Protein AF-A0A1Q3QD68-F1 (afdb_monomer)

Structure (mmCIF, N/CA/C/O backbone):
data_AF-A0A1Q3QD68-F1
#
_entry.id   AF-A0A1Q3QD68-F1
#
loop_
_atom_site.group_PDB
_atom_site.id
_atom_site.type_symbol
_atom_site.label_atom_id
_atom_site.label_alt_id
_atom_site.label_comp_id
_atom_site.label_asym_id
_atom_site.label_entity_id
_atom_site.label_seq_id
_atom_site.pdbx_PDB_ins_code
_atom_site.Cartn_x
_atom_site.Cartn_y
_atom_site.Cartn_z
_atom_site.occupancy
_atom_site.B_iso_or_equiv
_atom_site.auth_seq_id
_atom_site.auth_comp_id
_atom_site.auth_asym_id
_atom_site.auth_atom_id
_atom_site.pdbx_PDB_model_num
ATOM 1 N N . MET A 1 1 ? -12.310 -8.091 2.997 1.00 85.19 1 MET A N 1
ATOM 2 C CA . MET A 1 1 ? -11.329 -8.668 2.043 1.00 85.19 1 MET A CA 1
ATOM 3 C C . MET A 1 1 ? -11.215 -7.713 0.871 1.00 85.19 1 MET A C 1
ATOM 5 O O . MET A 1 1 ? -12.250 -7.274 0.400 1.00 85.19 1 MET A O 1
ATOM 9 N N . GLY A 1 2 ? -10.010 -7.346 0.446 1.00 87.31 2 GLY A N 1
ATOM 10 C CA . GLY A 1 2 ? -9.808 -6.526 -0.751 1.00 87.31 2 GLY A CA 1
ATOM 11 C C . GLY A 1 2 ? -9.645 -7.401 -1.989 1.00 87.31 2 GLY A C 1
ATOM 12 O O . GLY A 1 2 ? -8.992 -8.440 -1.913 1.00 87.31 2 GLY A O 1
ATOM 13 N N . ILE A 1 3 ? -10.225 -7.003 -3.112 1.00 93.00 3 ILE A N 1
ATOM 14 C CA . ILE A 1 3 ? -10.062 -7.652 -4.415 1.00 93.00 3 ILE A CA 1
ATOM 15 C C . ILE A 1 3 ? -9.645 -6.573 -5.413 1.00 93.00 3 ILE A C 1
ATOM 17 O O . ILE A 1 3 ? -10.159 -5.461 -5.360 1.00 93.00 3 ILE A O 1
ATOM 21 N N . LEU A 1 4 ? -8.692 -6.877 -6.290 1.00 95.06 4 LEU A N 1
ATOM 22 C CA . LEU A 1 4 ? -8.288 -5.974 -7.370 1.00 95.06 4 LEU A CA 1
ATOM 23 C C . LEU A 1 4 ? -7.650 -6.740 -8.528 1.00 95.06 4 LEU A C 1
ATOM 25 O O . LEU A 1 4 ? -7.224 -7.886 -8.367 1.00 95.06 4 LEU A O 1
ATOM 29 N N . TYR A 1 5 ? -7.533 -6.081 -9.675 1.00 96.12 5 TYR A N 1
ATOM 30 C CA . TYR A 1 5 ? -6.729 -6.532 -10.803 1.00 96.12 5 TYR A CA 1
ATOM 31 C C . TYR A 1 5 ? -5.619 -5.524 -11.052 1.00 96.12 5 TYR A C 1
ATOM 33 O O . TYR A 1 5 ? -5.856 -4.320 -10.980 1.00 96.12 5 TYR A O 1
ATOM 41 N N . TYR A 1 6 ? -4.416 -5.996 -11.375 1.00 96.69 6 TYR A N 1
ATOM 42 C CA . TYR A 1 6 ? -3.349 -5.091 -11.788 1.00 96.69 6 TYR A CA 1
ATOM 43 C C . TYR A 1 6 ? -2.556 -5.598 -12.990 1.00 96.69 6 TYR A C 1
ATOM 45 O O . TYR A 1 6 ? -2.510 -6.800 -13.274 1.00 96.69 6 TYR A O 1
ATOM 53 N N . LYS A 1 7 ? -1.925 -4.637 -13.668 1.00 97.19 7 LYS A N 1
ATOM 54 C CA . LYS A 1 7 ? -0.758 -4.808 -14.537 1.00 97.19 7 LYS A CA 1
ATOM 55 C C . LYS A 1 7 ? 0.349 -3.887 -14.053 1.00 97.19 7 LYS A C 1
ATOM 57 O O . LYS A 1 7 ? 0.066 -2.764 -13.632 1.00 97.19 7 LYS A O 1
ATOM 62 N N . TYR A 1 8 ? 1.589 -4.346 -14.128 1.00 98.25 8 TYR A N 1
ATOM 63 C CA . TYR A 1 8 ? 2.734 -3.560 -13.695 1.00 98.25 8 TYR A CA 1
ATOM 64 C C . TYR A 1 8 ? 3.903 -3.721 -14.653 1.00 98.25 8 TYR A C 1
ATOM 66 O O . TYR A 1 8 ? 4.305 -4.840 -14.970 1.00 98.25 8 TYR A O 1
ATOM 74 N N . LYS A 1 9 ? 4.466 -2.591 -15.076 1.00 98.44 9 LYS A N 1
ATOM 75 C CA . LYS A 1 9 ? 5.716 -2.536 -15.827 1.00 98.44 9 LYS A CA 1
ATOM 76 C C . LYS A 1 9 ? 6.691 -1.628 -15.071 1.00 98.44 9 LYS A C 1
ATOM 78 O O . LYS A 1 9 ? 6.425 -0.424 -15.012 1.00 98.44 9 LYS A O 1
ATOM 83 N N . PRO A 1 10 ? 7.788 -2.156 -14.502 1.00 98.19 10 PRO A N 1
ATOM 84 C CA . PRO A 1 10 ? 8.803 -1.317 -13.880 1.00 98.19 10 PRO A CA 1
ATOM 85 C C . PRO A 1 10 ? 9.521 -0.474 -14.941 1.00 98.19 10 PRO A C 1
ATOM 87 O O . PRO A 1 10 ? 9.666 -0.889 -16.096 1.00 98.19 10 PRO A O 1
ATOM 90 N N . GLY A 1 11 ? 9.971 0.715 -14.548 1.00 98.19 11 GLY A N 1
ATOM 91 C CA . GLY A 1 11 ? 10.879 1.521 -15.356 1.00 98.19 11 GLY A CA 1
ATOM 92 C C . GLY A 1 11 ? 12.231 0.823 -15.533 1.00 98.19 11 GLY A C 1
ATOM 93 O O . GLY A 1 11 ? 12.619 -0.032 -14.739 1.00 98.19 11 GLY A O 1
ATOM 94 N N . GLU A 1 12 ? 12.964 1.192 -16.581 1.00 97.44 12 GLU A N 1
ATOM 95 C CA . GLU A 1 12 ? 14.197 0.487 -16.965 1.00 97.44 12 GLU A CA 1
ATOM 96 C C . GLU A 1 12 ? 15.366 0.724 -15.998 1.00 97.44 12 GLU A C 1
ATOM 98 O O . GLU A 1 12 ? 16.205 -0.154 -15.810 1.00 97.44 12 GLU A O 1
ATOM 103 N N . VAL A 1 13 ? 15.439 1.914 -15.392 1.00 98.12 13 VAL A N 1
ATOM 104 C CA . VAL A 1 13 ? 16.591 2.350 -14.592 1.00 98.12 13 VAL A CA 1
ATOM 105 C C . VAL A 1 13 ? 16.133 2.778 -13.204 1.00 98.12 13 VAL A C 1
ATOM 107 O O . VAL A 1 13 ? 15.563 3.858 -13.047 1.00 98.12 13 VAL A O 1
ATOM 110 N N . TYR A 1 14 ? 16.431 1.957 -12.195 1.00 98.44 14 TYR A N 1
ATOM 111 C CA . TYR A 1 14 ? 16.222 2.322 -10.795 1.00 98.44 14 TYR A CA 1
ATOM 112 C C . TYR A 1 14 ? 17.271 3.336 -10.331 1.00 98.44 14 TYR A C 1
ATOM 114 O O . TYR A 1 14 ? 18.474 3.171 -10.564 1.00 98.44 14 TYR A O 1
ATOM 122 N N . ARG A 1 15 ? 16.814 4.360 -9.612 1.00 98.31 15 ARG A N 1
ATOM 123 C CA . ARG A 1 15 ? 17.626 5.426 -9.025 1.00 98.31 15 ARG A CA 1
ATOM 124 C C . ARG A 1 15 ? 17.292 5.592 -7.546 1.00 98.31 15 ARG A C 1
ATOM 126 O O . ARG A 1 15 ? 16.160 5.359 -7.125 1.00 98.31 15 ARG A O 1
ATOM 133 N N . ASN A 1 16 ? 18.291 5.963 -6.753 1.00 97.94 16 ASN A N 1
ATOM 134 C CA . ASN A 1 16 ? 18.086 6.348 -5.357 1.00 97.94 16 ASN A CA 1
ATOM 135 C C . ASN A 1 16 ? 17.752 7.847 -5.227 1.00 97.94 16 ASN A C 1
ATOM 137 O O . ASN A 1 16 ? 17.758 8.585 -6.211 1.00 97.94 16 ASN A O 1
ATOM 141 N N . SER A 1 17 ? 17.569 8.307 -3.991 1.00 97.38 17 SER A N 1
ATOM 142 C CA . SER A 1 17 ? 17.222 9.693 -3.643 1.00 97.38 17 SER A CA 1
ATOM 143 C C . SER A 1 17 ? 18.245 10.758 -4.057 1.00 97.38 17 SER A C 1
ATOM 145 O O . SER A 1 17 ? 17.956 11.951 -4.005 1.00 97.38 17 SER A O 1
ATOM 147 N N . LYS A 1 18 ? 19.450 10.350 -4.475 1.00 97.81 18 LYS A N 1
ATOM 148 C CA . LYS A 1 18 ? 20.514 11.231 -4.983 1.00 97.81 18 LYS A CA 1
ATOM 149 C C . LYS A 1 18 ? 20.622 11.207 -6.509 1.00 97.81 18 LYS A C 1
ATOM 151 O O . LYS A 1 18 ? 21.636 11.648 -7.041 1.00 97.81 18 LYS A O 1
ATOM 156 N N . ASP A 1 19 ? 19.622 10.650 -7.192 1.00 96.56 19 ASP A N 1
ATOM 157 C CA . ASP A 1 19 ? 19.605 10.445 -8.644 1.00 96.56 19 ASP A CA 1
ATOM 158 C C . ASP A 1 19 ? 20.737 9.523 -9.157 1.00 96.56 19 ASP A C 1
ATOM 160 O O . ASP A 1 19 ? 21.142 9.570 -10.319 1.00 96.56 19 ASP A O 1
ATOM 164 N N . ILE A 1 20 ? 21.261 8.643 -8.293 1.00 98.00 20 ILE A N 1
ATOM 165 C CA . ILE A 1 20 ? 22.310 7.679 -8.655 1.00 98.00 20 ILE A CA 1
ATOM 166 C C . ILE A 1 20 ? 21.662 6.356 -9.067 1.00 98.00 20 ILE A C 1
ATOM 168 O O . ILE A 1 20 ? 20.834 5.809 -8.335 1.00 98.00 20 ILE A O 1
ATOM 172 N N . ILE A 1 21 ? 22.085 5.817 -10.215 1.00 98.38 21 ILE A N 1
ATOM 173 C CA . ILE A 1 21 ? 21.652 4.505 -10.713 1.00 98.38 21 ILE A CA 1
ATOM 174 C C . ILE A 1 21 ? 22.063 3.410 -9.725 1.00 98.38 21 ILE A C 1
ATOM 176 O O . ILE A 1 21 ? 23.237 3.297 -9.366 1.00 98.38 21 ILE A O 1
ATOM 180 N N . VAL A 1 22 ? 21.105 2.570 -9.333 1.00 98.06 22 VAL A N 1
ATOM 181 C CA . VAL A 1 22 ? 21.361 1.388 -8.503 1.00 98.06 22 VAL A CA 1
ATOM 182 C C . VAL A 1 22 ? 21.362 0.155 -9.410 1.00 98.06 22 VAL A C 1
ATOM 184 O O . VAL A 1 22 ? 20.293 -0.285 -9.839 1.00 98.06 22 VAL A O 1
ATOM 187 N N . PRO A 1 23 ? 22.536 -0.408 -9.751 1.00 96.56 23 PRO A N 1
ATOM 188 C CA . PRO A 1 23 ? 22.612 -1.519 -10.691 1.00 96.56 23 PRO A CA 1
ATOM 189 C C . PRO A 1 23 ? 21.917 -2.765 -10.132 1.00 96.56 23 PRO A C 1
ATOM 191 O O . PRO A 1 23 ? 21.978 -3.039 -8.935 1.00 96.56 23 PRO A O 1
ATOM 194 N N . ASN A 1 24 ? 21.290 -3.540 -11.022 1.00 95.38 24 ASN A N 1
ATOM 195 C CA . ASN A 1 24 ? 20.581 -4.791 -10.715 1.00 95.38 24 ASN A CA 1
ATOM 196 C C . ASN A 1 24 ? 19.380 -4.654 -9.759 1.00 95.38 24 ASN A C 1
ATOM 198 O O . ASN A 1 24 ? 18.860 -5.668 -9.294 1.00 95.38 24 ASN A O 1
ATOM 202 N N . LYS A 1 25 ? 18.920 -3.430 -9.470 1.00 96.81 25 LYS A N 1
ATOM 203 C CA . LYS A 1 25 ? 17.683 -3.194 -8.723 1.00 96.81 25 LYS A CA 1
ATOM 204 C C . LYS A 1 25 ? 16.542 -2.948 -9.704 1.00 96.81 25 LYS A C 1
ATOM 206 O O . LYS A 1 25 ? 16.636 -2.074 -10.560 1.00 96.81 25 LYS A O 1
ATOM 211 N N . VAL A 1 26 ? 15.480 -3.733 -9.570 1.00 97.19 26 VAL A N 1
ATOM 212 C CA . VAL A 1 26 ? 14.226 -3.557 -10.309 1.00 97.19 26 VAL A CA 1
ATOM 213 C C . VAL A 1 26 ? 13.244 -2.859 -9.379 1.00 97.19 26 VAL A C 1
ATOM 215 O O . VAL A 1 26 ? 13.207 -3.161 -8.186 1.00 97.19 26 VAL A 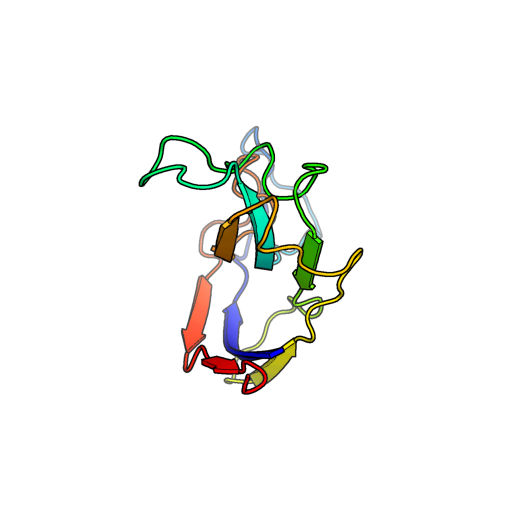O 1
ATOM 218 N N . ASP A 1 27 ? 12.502 -1.891 -9.907 1.00 98.00 27 ASP A N 1
ATOM 219 C CA . ASP A 1 27 ? 11.479 -1.202 -9.128 1.00 98.00 27 ASP A CA 1
ATOM 220 C C . ASP A 1 27 ? 10.289 -2.126 -8.839 1.00 98.00 27 ASP A C 1
ATOM 222 O O . ASP A 1 27 ? 9.970 -3.028 -9.616 1.00 98.00 27 ASP A O 1
ATOM 226 N N . GLU A 1 28 ? 9.636 -1.885 -7.713 1.00 97.44 28 GLU A N 1
ATOM 227 C CA . GLU A 1 28 ? 8.432 -2.591 -7.284 1.00 97.44 28 GLU A CA 1
ATOM 228 C C . GLU A 1 28 ? 7.352 -1.552 -7.026 1.00 97.44 28 GLU A C 1
ATOM 230 O O . GLU A 1 28 ? 7.642 -0.483 -6.493 1.00 97.44 28 GLU A O 1
ATOM 235 N N . PHE A 1 29 ? 6.095 -1.867 -7.313 1.00 97.75 29 PHE A N 1
ATOM 236 C CA . PHE A 1 29 ? 4.990 -1.046 -6.828 1.00 97.75 29 PHE A CA 1
ATOM 237 C C . PHE A 1 29 ? 4.621 -1.421 -5.386 1.00 97.75 29 PHE A C 1
ATOM 239 O O . PHE A 1 29 ? 5.088 -2.421 -4.838 1.00 97.75 29 PHE A O 1
ATOM 246 N N . THR A 1 30 ? 3.747 -0.634 -4.765 1.00 96.75 30 THR A N 1
ATOM 247 C CA . THR A 1 30 ? 3.090 -1.000 -3.506 1.00 96.75 30 THR A CA 1
ATOM 248 C C . THR A 1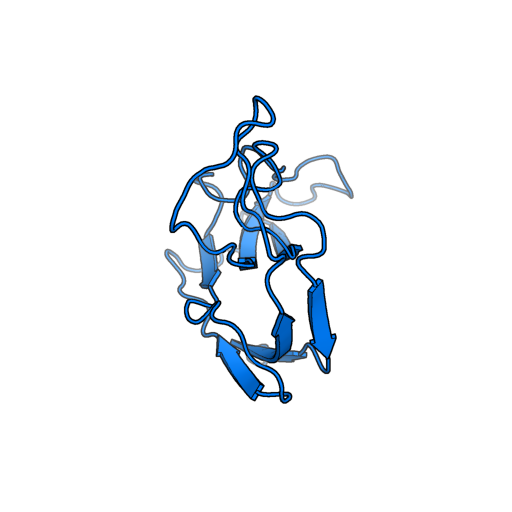 30 ? 1.578 -0.874 -3.641 1.00 96.75 30 THR A C 1
ATOM 250 O O . THR A 1 30 ? 1.069 0.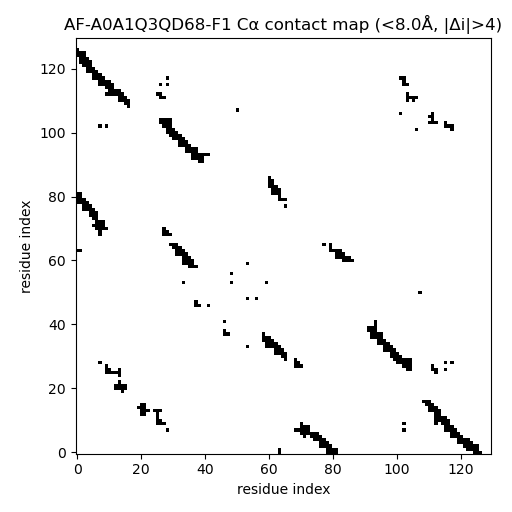057 -4.272 1.00 96.75 30 THR A O 1
ATOM 253 N N . ALA A 1 31 ? 0.857 -1.838 -3.072 1.00 96.69 31 ALA A N 1
ATOM 254 C CA . ALA A 1 31 ? -0.592 -1.823 -2.972 1.00 96.69 31 ALA A CA 1
ATOM 255 C C . ALA A 1 31 ? -1.011 -2.416 -1.627 1.00 96.69 31 ALA A C 1
ATOM 257 O O . ALA A 1 31 ? -0.736 -3.584 -1.337 1.00 96.69 31 ALA A O 1
ATOM 258 N N . TYR A 1 32 ? -1.665 -1.613 -0.795 1.00 96.06 32 TYR A N 1
ATOM 259 C CA . TYR A 1 32 ? -2.094 -2.047 0.529 1.00 96.06 32 TYR A CA 1
ATOM 260 C C . TYR A 1 32 ? -3.329 -1.285 1.001 1.00 96.06 32 TYR A C 1
ATOM 262 O O . TYR A 1 32 ? -3.706 -0.249 0.455 1.00 96.06 32 TYR A O 1
ATOM 270 N N . SER A 1 33 ? -3.958 -1.805 2.048 1.00 97.00 33 SER A N 1
ATOM 271 C CA . SER A 1 33 ? -5.006 -1.111 2.780 1.00 97.00 33 SER A CA 1
ATOM 272 C C . SER A 1 33 ? -4.810 -1.266 4.279 1.00 97.00 33 SER A C 1
ATOM 274 O O . SER A 1 33 ? -4.395 -2.327 4.752 1.00 97.00 33 SER A O 1
ATOM 276 N N . VAL A 1 34 ? -5.116 -0.206 5.020 1.00 97.38 34 VAL A N 1
ATOM 277 C CA . VAL A 1 34 ? -5.079 -0.179 6.483 1.00 97.38 34 VAL A CA 1
ATOM 278 C C . VAL A 1 34 ? -6.4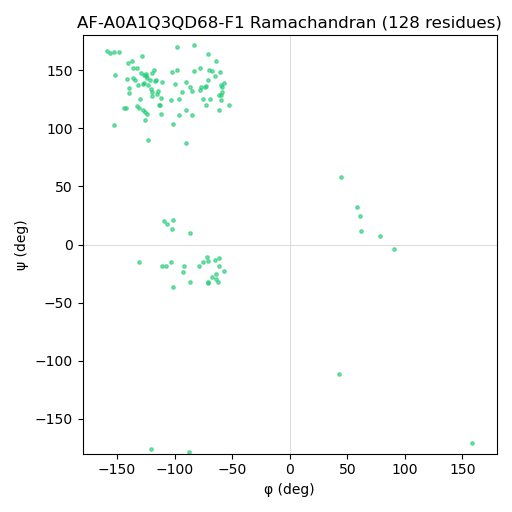10 0.305 7.035 1.00 97.38 34 VAL A C 1
ATOM 280 O O . VAL A 1 34 ? -7.056 1.169 6.442 1.00 97.38 34 VAL A O 1
ATOM 283 N N . ILE A 1 35 ? -6.794 -0.242 8.184 1.00 97.00 35 ILE A N 1
ATOM 284 C CA . ILE A 1 35 ? -7.877 0.263 9.028 1.00 97.00 35 ILE A CA 1
ATOM 285 C C . ILE A 1 35 ? -7.240 0.713 10.336 1.00 97.00 35 ILE A C 1
ATOM 287 O O . ILE A 1 35 ? -6.482 -0.046 10.944 1.00 97.00 35 ILE A O 1
ATOM 291 N N . PHE A 1 36 ? -7.547 1.930 10.773 1.00 97.69 36 PHE A N 1
ATOM 292 C CA . PHE A 1 36 ? -6.984 2.503 11.990 1.00 97.69 36 PHE A CA 1
ATOM 293 C C . PHE A 1 36 ? -8.042 3.211 12.835 1.00 97.69 36 PHE A C 1
ATOM 295 O O . PHE A 1 36 ? -9.056 3.695 12.323 1.00 97.69 36 PHE A O 1
ATOM 302 N N . LYS A 1 37 ? -7.794 3.232 14.145 1.00 97.69 37 LYS A N 1
ATOM 303 C CA . LYS A 1 37 ? -8.617 3.920 15.141 1.00 97.69 37 LYS A CA 1
ATOM 304 C C . LYS A 1 37 ? -8.470 5.430 15.007 1.00 97.69 37 LYS A C 1
ATOM 306 O O . LYS A 1 37 ? -7.360 5.935 14.843 1.00 97.69 37 LYS A O 1
ATOM 311 N N . VAL A 1 38 ? -9.578 6.130 15.190 1.00 97.62 38 VAL A N 1
ATOM 312 C CA . VAL A 1 38 ? -9.618 7.560 15.493 1.00 97.62 38 VAL A CA 1
ATOM 313 C C . VAL A 1 38 ? -10.496 7.799 16.719 1.00 97.62 38 VAL A C 1
ATOM 315 O O . VAL A 1 38 ? -11.292 6.944 17.125 1.00 97.62 38 VAL A O 1
ATOM 318 N N . SER A 1 39 ? -10.344 8.968 17.328 1.00 96.88 39 SER A N 1
ATOM 319 C CA . SER A 1 39 ? -11.195 9.412 18.427 1.00 96.88 39 SER A CA 1
ATOM 320 C C . SER A 1 39 ? -12.660 9.413 17.987 1.00 96.88 39 SER A C 1
ATOM 322 O O . SER A 1 39 ? -12.986 9.808 16.867 1.00 96.88 39 SER A O 1
ATOM 324 N N . LYS A 1 40 ? -13.559 8.965 18.866 1.00 95.50 40 LYS A N 1
ATOM 325 C CA . LYS A 1 40 ? -14.995 8.943 18.576 1.00 95.50 40 LYS A CA 1
ATOM 326 C C . LYS A 1 40 ? -15.510 10.355 18.290 1.00 95.50 40 LYS A C 1
ATOM 328 O O . LYS A 1 40 ? -15.273 11.272 19.075 1.00 95.50 40 LYS A O 1
ATOM 333 N N . GLY A 1 41 ? -16.211 10.520 17.174 1.00 93.44 41 GLY A N 1
ATOM 334 C CA . GLY A 1 41 ? -16.694 11.807 16.682 1.00 93.44 41 GLY A CA 1
ATOM 335 C C . GLY A 1 41 ? -15.636 12.673 15.990 1.00 93.44 41 GLY A C 1
ATOM 336 O O . GLY A 1 41 ? -15.941 13.821 15.675 1.00 93.44 41 GLY A O 1
ATOM 337 N N . ALA A 1 42 ? -14.419 12.169 15.740 1.00 91.94 42 ALA A N 1
ATOM 338 C CA . ALA A 1 42 ? -13.401 12.910 14.993 1.00 91.94 42 ALA A CA 1
ATOM 339 C C . ALA A 1 42 ? -13.889 13.202 13.564 1.00 91.94 42 ALA A C 1
ATOM 341 O O . ALA A 1 42 ? -14.093 12.290 12.756 1.00 91.94 42 ALA A O 1
ATOM 342 N N . ALA A 1 43 ? -14.068 14.483 13.240 1.00 85.44 43 ALA A N 1
ATOM 343 C CA . ALA A 1 43 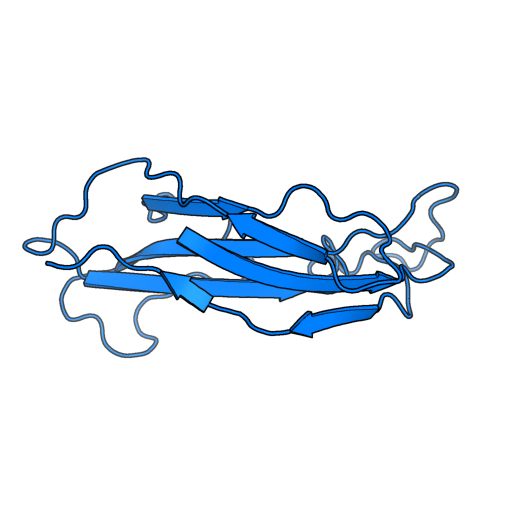? -14.588 14.904 11.951 1.00 85.44 43 ALA A CA 1
ATOM 344 C C . ALA A 1 43 ? -13.479 14.949 10.889 1.00 85.44 43 ALA A C 1
ATOM 346 O O . ALA A 1 43 ? -12.314 15.213 11.178 1.00 85.44 43 ALA A O 1
ATOM 347 N N . GLY A 1 44 ? -13.853 14.696 9.630 1.00 79.31 44 GLY A N 1
ATOM 348 C CA . GLY A 1 44 ? -13.037 14.991 8.445 1.00 79.31 44 GLY A CA 1
ATOM 349 C C . GLY A 1 44 ? -11.549 14.644 8.579 1.00 79.31 44 GLY A C 1
ATOM 350 O O . GLY A 1 44 ? -11.186 13.469 8.650 1.00 79.31 44 GLY A O 1
ATOM 351 N N . ASN A 1 45 ? -10.706 15.679 8.615 1.00 83.25 45 ASN A N 1
ATOM 352 C CA . ASN A 1 45 ? -9.243 15.590 8.660 1.00 83.25 45 ASN A CA 1
ATOM 353 C C . ASN A 1 45 ? -8.654 15.943 10.039 1.00 83.25 45 ASN A C 1
ATOM 355 O O . ASN A 1 45 ? -7.465 16.228 10.128 1.00 83.25 45 ASN A O 1
ATOM 359 N N . ASP A 1 46 ? -9.450 15.928 11.110 1.00 90.69 46 ASP A N 1
ATOM 360 C CA . ASP A 1 46 ? -8.958 16.265 12.456 1.00 90.69 46 ASP A CA 1
ATOM 361 C C . ASP A 1 46 ? -7.969 15.213 12.982 1.00 90.69 46 ASP A C 1
ATOM 363 O O . ASP A 1 46 ? -7.073 15.507 13.768 1.00 90.69 46 ASP A O 1
ATOM 367 N N . GLU A 1 47 ? -8.122 13.972 12.518 1.00 94.88 47 GLU A N 1
ATOM 368 C CA . GLU A 1 47 ? -7.259 12.853 12.872 1.00 94.88 47 GLU A CA 1
ATOM 369 C C . GLU A 1 47 ? -7.070 11.928 11.663 1.00 94.88 47 GLU A C 1
ATOM 371 O O . GLU A 1 47 ? -8.035 11.354 11.149 1.00 94.88 47 GLU A O 1
ATOM 376 N N . TYR A 1 48 ? -5.836 11.790 11.182 1.00 94.88 48 TYR A N 1
ATOM 377 C CA . TYR A 1 48 ? -5.466 10.929 10.057 1.00 94.88 48 TYR A CA 1
ATOM 378 C C . TYR A 1 48 ? -4.045 10.387 10.239 1.00 94.88 48 TYR A C 1
ATOM 380 O O . TYR A 1 48 ? -3.292 10.865 11.084 1.00 94.88 48 TYR A O 1
ATOM 388 N N . LEU A 1 49 ? -3.708 9.368 9.450 1.00 95.94 49 LEU A N 1
ATOM 389 C CA . LEU A 1 49 ? -2.337 8.910 9.252 1.00 95.94 49 LEU A CA 1
ATOM 390 C C . LEU A 1 49 ? -1.841 9.422 7.896 1.00 95.94 49 LEU A C 1
ATOM 392 O O . LEU A 1 49 ? -2.626 9.556 6.955 1.00 95.94 49 LEU A O 1
ATOM 396 N N . ASP A 1 50 ? -0.549 9.693 7.804 1.00 94.25 50 ASP A N 1
ATOM 397 C CA . ASP A 1 50 ?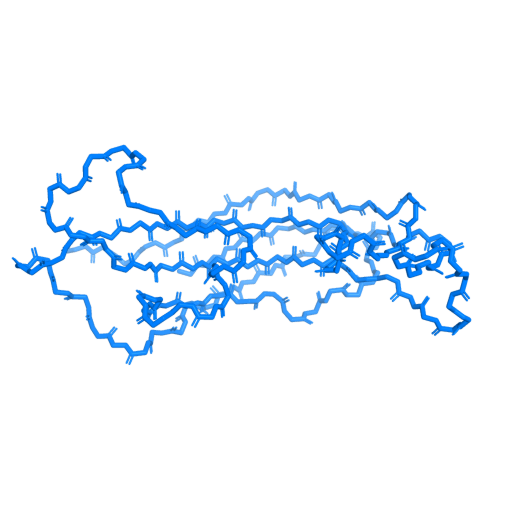 0.125 10.275 6.642 1.00 94.25 50 ASP A CA 1
ATOM 398 C C . ASP A 1 50 ? 1.230 9.352 6.106 1.00 94.25 50 ASP A C 1
ATOM 400 O O . ASP A 1 50 ? 1.406 8.232 6.584 1.00 94.25 50 ASP A O 1
ATOM 404 N N . GLY A 1 51 ? 1.982 9.809 5.100 1.00 91.38 51 GLY A N 1
ATOM 405 C CA . GLY A 1 51 ? 3.056 9.021 4.486 1.00 91.38 51 GLY A CA 1
ATOM 406 C C . GLY A 1 51 ? 4.134 8.541 5.467 1.00 91.38 51 GLY A C 1
ATOM 407 O O . GLY A 1 51 ? 4.772 7.528 5.204 1.00 91.38 51 GLY A O 1
ATOM 408 N N . GLU A 1 52 ? 4.298 9.202 6.614 1.00 92.75 52 GLU A N 1
ATOM 409 C CA . GLU A 1 52 ? 5.291 8.827 7.626 1.00 92.75 52 GLU A CA 1
ATOM 410 C C . GLU A 1 52 ? 4.750 7.770 8.602 1.00 92.75 52 GLU A C 1
ATOM 412 O O . GLU A 1 52 ? 5.489 6.911 9.089 1.00 92.75 52 GLU A O 1
ATOM 417 N N . THR A 1 53 ? 3.446 7.814 8.886 1.00 95.81 53 THR A N 1
ATOM 418 C CA . THR A 1 53 ? 2.823 7.054 9.983 1.00 95.81 53 THR A CA 1
ATOM 419 C C . THR A 1 53 ? 1.900 5.923 9.526 1.00 95.81 53 THR A C 1
ATOM 421 O O . THR A 1 53 ? 1.640 4.993 10.296 1.00 95.81 53 THR A O 1
ATOM 424 N N . ILE A 1 54 ? 1.434 5.936 8.272 1.00 95.25 54 ILE A N 1
ATOM 425 C CA . ILE A 1 54 ? 0.431 4.996 7.728 1.00 95.25 54 ILE A CA 1
ATOM 426 C C . ILE A 1 54 ? 0.870 3.526 7.748 1.00 95.25 54 ILE A C 1
ATOM 428 O O . ILE A 1 54 ? 0.030 2.631 7.662 1.00 95.25 54 ILE A O 1
ATOM 432 N N . LEU A 1 55 ? 2.172 3.253 7.873 1.00 92.69 55 LEU A N 1
ATOM 433 C CA . LEU A 1 55 ? 2.717 1.893 7.906 1.00 92.69 55 LEU A CA 1
ATOM 434 C C . LEU A 1 55 ? 3.118 1.408 9.304 1.00 92.69 55 LEU A C 1
ATOM 436 O O . LEU A 1 55 ? 3.344 0.207 9.467 1.00 92.69 55 LEU A O 1
ATOM 440 N N . THR A 1 56 ? 3.235 2.310 10.279 1.00 95.56 56 THR A N 1
ATOM 441 C CA . THR A 1 56 ? 3.914 2.052 11.563 1.00 95.56 56 THR A CA 1
ATOM 442 C C . THR A 1 56 ? 3.106 2.467 12.790 1.00 95.56 56 THR A C 1
ATOM 444 O O . THR A 1 56 ? 3.449 2.046 13.893 1.00 95.56 56 THR A O 1
ATOM 447 N N . SER A 1 57 ? 2.048 3.269 12.627 1.00 97.69 57 SER A N 1
ATOM 448 C CA . SER A 1 57 ? 1.236 3.744 13.747 1.00 97.69 57 SER A CA 1
ATOM 449 C C . SER A 1 57 ? 0.611 2.593 14.540 1.00 97.69 57 SER A C 1
ATOM 451 O O . SER A 1 57 ? 0.029 1.661 13.985 1.00 97.69 57 SER A O 1
ATOM 453 N N . ASP A 1 58 ? 0.654 2.725 15.862 1.00 97.00 58 ASP A N 1
ATOM 454 C CA . ASP A 1 58 ? -0.027 1.864 16.831 1.00 97.00 58 ASP A CA 1
ATOM 455 C C . ASP A 1 58 ? -1.563 1.937 16.753 1.00 97.00 58 ASP A C 1
ATOM 457 O O . ASP A 1 58 ? -2.255 1.074 17.291 1.00 97.00 58 ASP A O 1
ATOM 461 N N . LYS A 1 59 ? -2.116 2.934 16.053 1.00 97.50 59 LYS A N 1
ATOM 462 C CA . LYS A 1 59 ? -3.557 3.053 15.793 1.00 97.50 59 LYS A CA 1
ATOM 463 C C . LYS A 1 59 ? -4.049 2.079 14.728 1.00 97.50 59 LYS A C 1
ATOM 465 O O . LYS A 1 59 ? -5.263 1.921 14.589 1.00 97.50 59 LYS A O 1
ATOM 470 N N . ILE A 1 60 ? -3.152 1.472 13.949 1.00 98.12 60 ILE A N 1
ATOM 471 C CA . ILE A 1 60 ? -3.507 0.527 12.887 1.00 98.12 60 ILE A CA 1
ATOM 472 C C . ILE A 1 60 ? -3.955 -0.788 13.516 1.00 98.12 60 ILE A C 1
ATOM 474 O O . ILE A 1 60 ? -3.191 -1.466 14.199 1.00 98.12 60 ILE A O 1
ATOM 478 N N . ILE A 1 61 ? -5.194 -1.173 13.224 1.00 98.00 61 ILE A N 1
ATOM 479 C CA . ILE A 1 61 ? -5.820 -2.374 13.784 1.00 98.00 61 ILE A CA 1
ATOM 480 C C . ILE A 1 61 ? -5.963 -3.500 12.774 1.00 98.00 61 ILE A C 1
ATOM 482 O O . ILE A 1 61 ? -6.194 -4.647 13.148 1.00 98.00 61 ILE A O 1
ATOM 486 N N . ALA A 1 62 ? -5.882 -3.181 11.482 1.00 97.06 62 ALA A N 1
ATOM 487 C CA . ALA A 1 62 ? -5.943 -4.175 10.431 1.00 97.06 62 ALA A CA 1
ATOM 488 C C . ALA A 1 62 ? -5.173 -3.730 9.198 1.00 97.06 62 ALA A C 1
ATOM 490 O O . ALA A 1 62 ? -5.176 -2.550 8.842 1.00 97.06 62 ALA A O 1
ATOM 491 N N . ARG A 1 63 ? -4.564 -4.697 8.510 1.00 96.88 63 ARG A N 1
ATOM 492 C CA . ARG A 1 63 ? -3.806 -4.448 7.284 1.00 96.88 63 ARG A CA 1
ATOM 493 C C . ARG A 1 63 ? -4.005 -5.549 6.249 1.00 96.88 63 ARG A C 1
ATOM 495 O O . ARG A 1 63 ? -4.101 -6.728 6.594 1.00 96.88 63 ARG A O 1
ATOM 502 N N . ALA A 1 64 ? -4.069 -5.157 4.984 1.00 96.44 64 ALA A N 1
ATOM 503 C CA . ALA A 1 64 ? -4.101 -6.039 3.827 1.00 96.44 64 ALA A CA 1
ATOM 504 C C . ALA A 1 64 ? -3.005 -5.606 2.845 1.00 96.44 64 ALA A C 1
ATOM 506 O O . ALA A 1 64 ? -3.072 -4.506 2.306 1.00 96.44 64 ALA A O 1
ATOM 507 N N . ASP A 1 65 ? -2.015 -6.466 2.612 1.00 95.06 65 ASP A N 1
ATOM 508 C CA . ASP A 1 65 ? -0.859 -6.178 1.757 1.00 95.06 65 ASP A CA 1
ATOM 509 C C . ASP A 1 65 ? -0.846 -7.073 0.527 1.00 95.06 65 ASP A C 1
ATOM 511 O O . ASP A 1 65 ? -0.959 -8.298 0.643 1.00 95.06 65 ASP A O 1
ATOM 515 N N . LEU A 1 66 ? -0.637 -6.473 -0.642 1.00 94.94 66 LEU A N 1
ATOM 516 C CA . LEU A 1 66 ? -0.301 -7.205 -1.851 1.00 94.94 66 LEU A CA 1
ATOM 517 C C . LEU A 1 66 ? 1.211 -7.441 -1.885 1.00 94.94 66 LEU A C 1
ATOM 519 O O . LEU A 1 66 ? 1.994 -6.508 -2.027 1.00 94.94 66 LEU A O 1
ATOM 523 N N . THR A 1 67 ? 1.621 -8.699 -1.729 1.00 92.44 67 THR A N 1
ATOM 524 C CA . THR A 1 67 ? 3.041 -9.068 -1.598 1.00 92.44 67 THR A CA 1
ATOM 525 C C . THR A 1 67 ? 3.713 -9.429 -2.920 1.00 92.44 67 THR A C 1
ATOM 527 O O . THR A 1 67 ? 4.931 -9.363 -3.012 1.00 92.44 67 THR A O 1
ATOM 530 N N . ASP A 1 68 ? 2.945 -9.852 -3.926 1.00 91.81 68 ASP A N 1
ATOM 531 C CA . ASP A 1 68 ? 3.463 -10.147 -5.267 1.00 91.81 68 ASP A CA 1
ATOM 532 C C . ASP A 1 68 ? 3.397 -8.885 -6.125 1.00 91.81 68 ASP A C 1
ATOM 534 O O . ASP A 1 68 ? 2.395 -8.637 -6.796 1.00 91.81 68 ASP A O 1
ATOM 538 N N . THR A 1 69 ? 4.454 -8.081 -6.056 1.00 93.62 69 THR A N 1
ATOM 539 C CA . THR A 1 69 ? 4.577 -6.782 -6.734 1.00 93.62 69 THR A CA 1
ATOM 540 C C . THR A 1 69 ? 5.439 -6.850 -7.998 1.00 93.62 69 THR A C 1
ATOM 542 O O . THR A 1 69 ? 5.975 -5.841 -8.459 1.00 93.62 69 THR A O 1
ATOM 545 N N . SER A 1 70 ? 5.594 -8.056 -8.550 1.00 89.94 70 SER A N 1
ATOM 546 C CA . SER A 1 70 ? 6.434 -8.319 -9.714 1.00 89.94 70 SER A CA 1
ATOM 547 C C . SER A 1 70 ? 5.848 -7.749 -11.016 1.00 89.94 70 SER A C 1
ATOM 549 O O . SER A 1 70 ? 4.677 -7.367 -11.096 1.00 89.94 70 SER A O 1
ATOM 551 N N . ALA A 1 71 ? 6.690 -7.654 -12.050 1.00 95.69 71 ALA A N 1
ATOM 552 C CA . ALA A 1 71 ? 6.260 -7.246 -13.385 1.00 95.69 71 ALA A CA 1
ATOM 553 C C . ALA A 1 71 ? 5.186 -8.202 -13.930 1.00 95.69 71 ALA A C 1
ATOM 555 O O . ALA A 1 71 ? 5.311 -9.422 -13.826 1.00 95.69 71 ALA A O 1
ATOM 556 N N . GLN A 1 72 ? 4.136 -7.636 -14.522 1.00 95.69 72 GLN A N 1
ATOM 557 C CA . GLN A 1 72 ? 2.930 -8.362 -14.899 1.00 95.69 72 GLN A CA 1
ATOM 558 C C . GLN A 1 72 ? 2.244 -7.675 -16.092 1.00 95.69 72 GLN A C 1
ATOM 560 O O . GLN A 1 72 ? 1.549 -6.669 -15.936 1.00 95.69 72 GLN A O 1
ATOM 565 N N . ASP A 1 73 ? 2.403 -8.241 -17.291 1.00 94.88 73 ASP A N 1
ATOM 566 C CA . ASP A 1 73 ? 1.931 -7.634 -18.551 1.00 94.88 73 ASP A CA 1
ATOM 567 C C . ASP A 1 73 ? 0.417 -7.815 -18.811 1.00 94.88 73 ASP A C 1
ATOM 569 O O . ASP A 1 73 ? -0.209 -7.100 -19.609 1.00 94.88 73 ASP A O 1
ATOM 573 N N . THR A 1 74 ? -0.216 -8.771 -18.127 1.00 96.38 74 THR A N 1
ATOM 574 C CA . THR A 1 74 ? -1.650 -9.085 -18.248 1.00 96.38 74 THR A CA 1
ATOM 575 C C . THR A 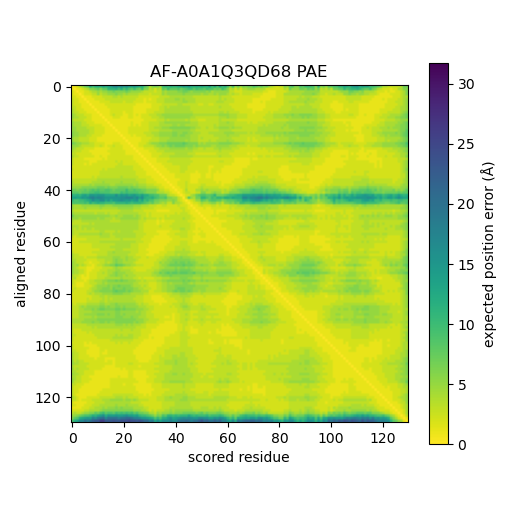1 74 ? -2.370 -8.906 -16.922 1.00 96.38 74 THR A C 1
ATOM 577 O O . THR A 1 74 ? -1.787 -9.164 -15.876 1.00 96.38 74 THR A O 1
ATOM 580 N N . TYR A 1 75 ? -3.649 -8.510 -16.944 1.00 96.25 75 TYR A N 1
ATOM 581 C CA . TYR A 1 75 ? -4.399 -8.291 -15.709 1.00 96.25 75 TYR A CA 1
ATOM 582 C C . TYR A 1 75 ? -4.435 -9.581 -14.899 1.00 96.25 75 TYR A C 1
ATOM 584 O O . TYR A 1 75 ? -4.871 -10.621 -15.396 1.00 96.25 75 TYR A O 1
ATOM 592 N N . LYS A 1 76 ? -3.978 -9.502 -13.653 1.00 92.69 76 LYS A N 1
ATOM 593 C CA . LYS A 1 76 ? -4.013 -10.613 -12.707 1.00 92.69 76 LYS A CA 1
ATOM 594 C C . LYS A 1 76 ? -4.850 -10.208 -11.506 1.00 92.69 76 LYS A C 1
ATOM 596 O O . LYS A 1 76 ? -4.671 -9.119 -10.968 1.00 92.69 76 LYS A O 1
ATOM 601 N N . LYS A 1 77 ? -5.786 -11.080 -11.126 1.00 93.75 77 LYS A N 1
ATOM 602 C CA . LYS A 1 77 ? -6.659 -10.893 -9.966 1.00 93.75 77 LYS A CA 1
ATOM 603 C C . LYS A 1 77 ? -5.895 -11.189 -8.681 1.00 93.75 77 LYS A C 1
ATOM 605 O O . LYS A 1 77 ? -5.253 -12.233 -8.577 1.00 93.75 77 LYS A O 1
ATOM 610 N N . PHE A 1 78 ? -6.061 -10.334 -7.683 1.00 92.50 78 PHE A N 1
ATOM 611 C CA . PHE A 1 78 ? -5.558 -10.531 -6.331 1.00 92.50 78 PHE A CA 1
ATOM 612 C C . PHE A 1 78 ? -6.685 -10.414 -5.319 1.00 92.50 78 PHE A C 1
ATOM 614 O O . PHE A 1 78 ? -7.640 -9.664 -5.505 1.00 92.50 78 PHE A O 1
ATOM 621 N N . SER A 1 79 ? -6.559 -11.188 -4.246 1.00 92.50 79 SER A N 1
ATOM 622 C CA . SER A 1 79 ? -7.482 -11.190 -3.121 1.00 92.50 79 SER A CA 1
ATOM 623 C C . SER A 1 79 ? -6.675 -11.088 -1.834 1.00 92.50 79 SER A C 1
ATOM 625 O O . SER A 1 79 ? -5.881 -11.972 -1.520 1.00 92.50 79 SER A O 1
ATOM 627 N N . LEU A 1 80 ? -6.885 -10.008 -1.091 1.00 92.88 80 LEU A N 1
ATOM 628 C CA . LEU A 1 80 ? -6.120 -9.633 0.089 1.00 92.88 80 LEU A CA 1
ATOM 629 C C . LEU A 1 80 ? -7.008 -9.740 1.327 1.00 92.88 80 LEU A C 1
ATOM 631 O O . LEU A 1 80 ? -8.045 -9.079 1.445 1.00 92.88 80 LEU A O 1
ATOM 635 N N . LYS A 1 81 ? -6.610 -10.584 2.276 1.00 94.00 81 LYS A N 1
ATOM 636 C CA . LYS A 1 81 ? -7.299 -10.682 3.565 1.00 94.00 81 LYS A CA 1
ATOM 637 C C . LYS A 1 81 ? -6.761 -9.610 4.505 1.00 94.00 81 LYS A C 1
ATOM 639 O O . LYS A 1 81 ? -5.549 -9.489 4.656 1.00 94.00 81 LYS A O 1
ATOM 644 N N . PHE A 1 82 ? -7.666 -8.884 5.155 1.00 95.44 82 PHE A N 1
ATOM 645 C CA . PHE A 1 82 ? -7.299 -8.021 6.271 1.00 95.44 82 PHE A CA 1
ATOM 646 C C . PHE A 1 82 ? -6.883 -8.899 7.446 1.00 95.44 82 PHE A C 1
ATOM 648 O O . PHE A 1 82 ? -7.628 -9.790 7.858 1.00 95.44 82 PHE A 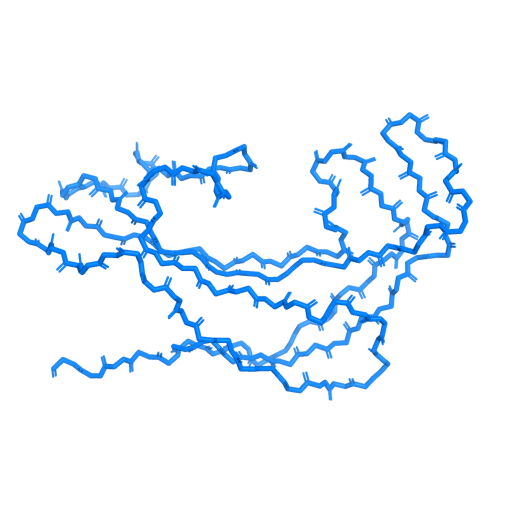O 1
ATOM 655 N N . LYS A 1 83 ? -5.681 -8.658 7.955 1.00 96.00 83 LYS A N 1
ATOM 656 C CA . LYS A 1 83 ? -5.178 -9.252 9.187 1.00 96.00 83 LYS A CA 1
ATOM 657 C C . LYS A 1 83 ? -5.424 -8.253 10.302 1.00 96.00 83 LYS A C 1
ATOM 659 O O . LYS A 1 83 ? -4.816 -7.188 10.283 1.00 96.00 83 LYS A O 1
ATOM 664 N N . TYR A 1 84 ? -6.327 -8.594 11.213 1.00 96.56 84 TYR A N 1
ATOM 665 C CA . TYR A 1 84 ? -6.643 -7.780 12.380 1.00 96.56 84 TYR A CA 1
ATOM 666 C C . TYR A 1 84 ? -5.676 -8.109 13.519 1.00 96.56 84 TYR A C 1
ATOM 668 O O . TYR A 1 84 ? -5.390 -9.282 13.763 1.00 96.56 84 TYR A O 1
ATOM 676 N N . THR A 1 85 ? -5.168 -7.084 14.194 1.00 97.06 85 THR A N 1
ATOM 677 C CA . THR A 1 85 ? -4.356 -7.208 15.414 1.00 97.06 85 THR A CA 1
ATOM 678 C C . THR A 1 85 ? -5.215 -7.152 16.676 1.00 97.06 85 THR A C 1
ATOM 680 O O . THR A 1 85 ? -4.781 -7.608 17.730 1.00 97.06 85 THR A O 1
ATOM 683 N N . GLU A 1 86 ? -6.442 -6.640 16.564 1.00 96.38 86 GLU A N 1
ATOM 684 C CA . GLU A 1 86 ? -7.425 -6.540 17.641 1.00 96.38 86 GLU A CA 1
ATOM 685 C C . GLU A 1 86 ? -8.857 -6.410 17.092 1.00 96.38 86 GLU A C 1
ATOM 687 O O . GLU A 1 86 ? -9.065 -6.153 15.902 1.00 96.38 86 GLU A O 1
ATOM 692 N N . GLU A 1 87 ? -9.850 -6.582 17.966 1.00 95.38 87 GLU A N 1
ATOM 693 C CA . GLU A 1 87 ? -11.264 -6.392 17.634 1.00 95.38 87 GLU A CA 1
ATOM 694 C C . GLU A 1 87 ? -11.663 -4.909 17.601 1.00 95.38 87 GLU A C 1
ATOM 696 O O . GLU A 1 87 ? -11.102 -4.059 18.300 1.00 95.38 87 GLU A O 1
ATOM 701 N N . MET A 1 88 ? -12.678 -4.592 16.797 1.00 94.38 88 MET A N 1
ATOM 702 C CA . MET A 1 88 ? -13.222 -3.237 16.707 1.00 94.38 88 MET A CA 1
ATOM 703 C C . MET A 1 88 ? -14.128 -2.931 17.908 1.00 94.38 88 MET A C 1
ATOM 705 O O . MET A 1 88 ? -15.009 -3.715 18.248 1.00 94.38 88 MET A O 1
ATOM 709 N N . ASN A 1 89 ? -13.941 -1.765 18.529 1.00 95.44 89 ASN A N 1
ATOM 710 C CA . ASN A 1 89 ? -14.718 -1.272 19.663 1.00 95.44 89 ASN A CA 1
ATOM 711 C C . ASN A 1 89 ? -15.337 0.093 19.324 1.00 95.44 89 ASN A C 1
ATOM 713 O O . ASN A 1 89 ? -14.749 1.145 19.591 1.00 95.44 89 ASN A O 1
ATOM 717 N N . TYR A 1 90 ? -16.544 0.054 18.758 1.00 94.56 90 TYR A N 1
ATOM 718 C CA . TYR A 1 90 ? -17.307 1.239 18.346 1.00 94.56 90 TYR A CA 1
ATOM 719 C C . TYR A 1 90 ? -17.883 2.054 19.517 1.00 94.56 90 TYR A C 1
ATOM 721 O O . TYR A 1 90 ? -18.329 3.192 19.343 1.00 94.56 90 TYR A O 1
ATOM 729 N N . ASP A 1 91 ? -17.848 1.525 20.744 1.00 96.06 91 ASP A N 1
ATOM 730 C CA . ASP A 1 91 ? -18.193 2.313 21.928 1.00 96.06 91 ASP A CA 1
ATOM 731 C C . ASP A 1 91 ? -17.115 3.359 22.226 1.00 96.06 91 ASP A C 1
ATOM 733 O O . ASP A 1 91 ? -17.448 4.467 22.656 1.00 96.06 91 ASP A O 1
ATOM 737 N N . LYS A 1 92 ? -15.848 3.031 21.938 1.00 96.69 92 LYS A N 1
ATOM 738 C CA . LYS A 1 92 ? -14.672 3.853 22.256 1.00 96.69 92 LYS A CA 1
ATOM 739 C C . LYS A 1 92 ? -14.107 4.637 21.074 1.00 96.69 92 LYS A C 1
ATOM 741 O O . LYS A 1 92 ? -13.628 5.749 21.284 1.00 96.69 92 LYS A O 1
ATOM 746 N N . TYR A 1 93 ? -14.130 4.066 19.874 1.00 97.25 93 TYR A N 1
ATOM 747 C CA . TYR A 1 93 ? -13.433 4.610 18.708 1.00 97.25 93 TYR A CA 1
ATOM 748 C C . TYR A 1 93 ? -14.337 4.647 17.483 1.00 97.25 93 TYR A C 1
ATOM 750 O O . TYR A 1 93 ? -15.207 3.794 17.322 1.00 97.25 93 TYR A O 1
ATOM 758 N N . ASP A 1 94 ? -14.046 5.591 16.595 1.00 96.25 94 ASP A N 1
ATOM 759 C CA . ASP A 1 94 ? -14.430 5.477 15.192 1.00 96.25 94 ASP A CA 1
ATOM 760 C C . ASP A 1 94 ? -13.229 4.967 14.388 1.00 96.25 94 ASP A C 1
ATOM 762 O O . ASP A 1 94 ? -12.106 4.868 14.892 1.00 96.25 94 ASP A O 1
ATOM 766 N N . TYR A 1 95 ? -13.455 4.603 13.129 1.00 95.69 95 TYR A N 1
ATOM 767 C CA . TYR A 1 95 ? -12.435 3.970 12.302 1.00 95.69 95 TYR A CA 1
ATOM 768 C C . TYR A 1 95 ? -12.380 4.593 10.920 1.00 95.69 95 TYR A C 1
ATOM 770 O O . TYR A 1 95 ? -13.409 4.899 10.316 1.00 95.69 95 TYR A O 1
ATOM 778 N N . LYS A 1 96 ? -11.162 4.727 10.403 1.00 95.81 96 LYS A N 1
ATOM 779 C CA . LYS A 1 96 ? -10.904 5.145 9.026 1.00 95.81 96 LYS A CA 1
ATOM 780 C C . LYS A 1 96 ? -10.171 4.036 8.289 1.00 95.81 96 LYS A C 1
ATOM 782 O O . LYS A 1 96 ? -9.429 3.256 8.887 1.00 95.81 96 LYS A O 1
ATOM 787 N N . MET A 1 97 ? -10.407 3.967 6.985 1.00 95.19 97 MET A N 1
ATOM 788 C CA . MET A 1 97 ? -9.750 3.031 6.085 1.00 95.19 97 MET A CA 1
ATOM 789 C C . MET A 1 97 ? -9.053 3.807 4.977 1.00 95.19 97 MET A C 1
ATOM 791 O O . MET A 1 97 ? -9.640 4.715 4.391 1.00 95.19 97 MET A O 1
ATOM 795 N N . THR A 1 98 ? -7.834 3.390 4.656 1.00 95.38 98 THR A N 1
ATOM 796 C CA . THR A 1 98 ? -7.067 3.914 3.526 1.00 95.38 98 THR A CA 1
ATOM 797 C C . THR A 1 98 ? -6.732 2.771 2.583 1.00 95.38 98 THR A C 1
ATOM 799 O O . THR A 1 98 ? -6.432 1.661 3.027 1.00 95.38 98 THR A O 1
ATOM 802 N N . ILE A 1 99 ? -6.777 3.037 1.280 1.00 95.94 99 ILE A N 1
ATOM 803 C CA . ILE A 1 99 ? -6.267 2.152 0.232 1.00 95.94 99 ILE A CA 1
ATOM 804 C C . ILE A 1 99 ? -5.190 2.938 -0.510 1.00 95.94 99 ILE A C 1
ATOM 806 O O . ILE A 1 99 ? -5.439 4.067 -0.930 1.00 95.94 99 ILE A O 1
ATOM 810 N N . VAL A 1 100 ? -4.003 2.358 -0.649 1.00 96.56 100 VAL A N 1
ATOM 811 C CA . VAL A 1 100 ? -2.849 2.998 -1.282 1.00 96.56 100 VAL A CA 1
ATOM 812 C C . VAL A 1 100 ? -2.402 2.167 -2.469 1.00 96.56 100 VAL A C 1
ATOM 814 O O . VAL A 1 100 ? -2.242 0.953 -2.358 1.00 96.56 100 VAL A O 1
ATOM 817 N N . PHE A 1 101 ? -2.159 2.850 -3.584 1.00 97.25 101 PHE A N 1
ATOM 818 C CA . PHE A 1 101 ? -1.491 2.320 -4.763 1.00 97.25 101 PHE A CA 1
ATOM 819 C C . PHE A 1 101 ? -0.391 3.303 -5.156 1.00 97.25 101 PHE A C 1
ATOM 821 O O . PHE A 1 101 ? -0.679 4.480 -5.371 1.00 97.25 101 PHE A O 1
ATOM 828 N N . ALA A 1 102 ? 0.851 2.840 -5.270 1.00 97.44 102 ALA A N 1
ATOM 829 C CA . ALA A 1 102 ? 1.940 3.652 -5.810 1.00 97.44 102 ALA A CA 1
ATOM 830 C C . ALA A 1 102 ? 2.823 2.804 -6.721 1.00 97.44 102 ALA A C 1
ATOM 832 O O . ALA A 1 102 ? 3.167 1.677 -6.374 1.00 97.44 102 ALA A O 1
ATOM 833 N N . SER A 1 103 ? 3.184 3.340 -7.888 1.00 98.00 103 SER A N 1
ATOM 834 C CA . SER A 1 103 ? 3.953 2.630 -8.920 1.00 98.00 103 SER A CA 1
ATOM 835 C C . SER A 1 103 ? 5.419 2.380 -8.555 1.00 98.00 103 SER A C 1
ATOM 837 O O . SER A 1 103 ? 6.055 1.539 -9.189 1.00 98.00 103 SER A O 1
ATOM 839 N N . SER A 1 104 ? 5.916 3.063 -7.523 1.00 97.94 104 SER A N 1
ATOM 840 C CA . SER A 1 104 ? 7.235 2.861 -6.925 1.00 97.94 104 SER A CA 1
ATOM 841 C C . SER A 1 104 ? 7.080 2.792 -5.410 1.00 97.94 104 SER A C 1
ATOM 843 O O . SER A 1 104 ? 6.606 3.732 -4.773 1.00 97.94 104 SER A O 1
ATOM 845 N N . LYS A 1 105 ? 7.470 1.662 -4.829 1.00 96.12 105 LYS A N 1
ATOM 846 C CA . LYS A 1 105 ? 7.294 1.318 -3.414 1.00 96.12 105 LYS A CA 1
ATOM 847 C C . LYS A 1 105 ? 8.036 2.255 -2.468 1.00 96.12 105 LYS A C 1
ATOM 849 O O . LYS A 1 105 ? 7.539 2.486 -1.377 1.00 96.12 105 LYS A O 1
ATOM 854 N N . ASN A 1 106 ? 9.183 2.774 -2.905 1.00 96.25 106 ASN A N 1
ATOM 855 C CA . ASN A 1 106 ? 10.013 3.723 -2.156 1.00 96.25 106 ASN A CA 1
ATOM 856 C C . ASN A 1 106 ? 9.964 5.135 -2.773 1.00 96.25 106 ASN A C 1
ATOM 858 O O . ASN A 1 106 ? 10.889 5.930 -2.588 1.00 96.25 106 ASN A O 1
ATOM 862 N N . GLY A 1 107 ? 8.928 5.434 -3.567 1.00 96.44 107 GLY A N 1
ATOM 863 C CA . GLY A 1 107 ? 8.806 6.720 -4.258 1.00 96.44 107 GLY A CA 1
ATOM 864 C C . GLY A 1 107 ? 8.658 7.906 -3.300 1.00 96.44 107 GLY A C 1
ATOM 865 O O . GLY A 1 107 ? 9.069 9.015 -3.628 1.00 96.44 107 GLY A O 1
ATOM 866 N N . ASP A 1 108 ? 8.143 7.660 -2.097 1.00 94.56 108 ASP A N 1
ATOM 867 C CA . ASP A 1 108 ? 8.104 8.588 -0.962 1.00 94.56 108 ASP A CA 1
ATOM 868 C C . ASP A 1 108 ? 9.502 8.969 -0.442 1.00 94.56 108 ASP A C 1
ATOM 870 O O . ASP A 1 108 ? 9.717 10.101 -0.015 1.00 94.56 108 ASP A O 1
ATOM 874 N N . PHE A 1 109 ? 10.480 8.072 -0.570 1.00 96.00 109 PHE A N 1
ATOM 875 C CA . PHE A 1 109 ? 11.898 8.349 -0.323 1.00 96.00 109 PHE A CA 1
ATOM 876 C C . PHE A 1 109 ? 12.631 8.901 -1.552 1.00 96.00 109 PHE A C 1
ATOM 878 O O . PHE A 1 109 ? 13.859 9.004 -1.537 1.00 96.00 109 PHE A O 1
ATOM 885 N N . TYR A 1 110 ? 11.907 9.262 -2.616 1.00 96.75 110 TYR A N 1
ATOM 886 C CA . TYR A 1 110 ? 12.465 9.655 -3.913 1.00 96.75 110 TYR A CA 1
ATOM 887 C C . TYR A 1 110 ? 13.333 8.560 -4.551 1.00 96.75 110 TYR A C 1
ATOM 889 O O . TYR A 1 110 ? 14.299 8.855 -5.257 1.00 96.75 110 TYR A O 1
ATOM 897 N N . GLU A 1 111 ? 12.999 7.289 -4.314 1.00 98.12 111 GLU A N 1
ATOM 898 C CA . GLU A 1 111 ? 13.648 6.159 -4.971 1.00 98.12 111 GLU A CA 1
ATOM 899 C C . GLU A 1 111 ? 12.674 5.367 -5.845 1.00 98.12 111 GLU A C 1
ATOM 901 O O . GLU A 1 111 ? 11.530 5.111 -5.475 1.00 98.12 111 GLU A O 1
ATOM 906 N N . GLY A 1 112 ? 13.149 4.916 -7.000 1.00 98.00 112 GLY A N 1
ATOM 907 C CA . GLY A 1 112 ? 12.334 4.160 -7.943 1.00 98.00 112 GLY A CA 1
ATOM 908 C C . GLY A 1 112 ? 12.907 4.214 -9.348 1.00 98.00 112 GLY A C 1
ATOM 909 O O . GLY A 1 112 ? 14.016 4.710 -9.565 1.00 98.00 112 GLY A O 1
ATOM 910 N N . ALA A 1 113 ? 12.148 3.717 -10.318 1.00 98.38 113 ALA A N 1
ATOM 911 C CA . ALA A 1 113 ? 12.491 3.830 -11.727 1.00 98.38 113 ALA A CA 1
ATOM 912 C C . ALA A 1 113 ? 11.511 4.754 -12.455 1.00 98.38 113 ALA A C 1
ATOM 914 O O . ALA A 1 113 ? 10.295 4.558 -12.442 1.00 98.38 113 ALA A O 1
ATOM 915 N N . ILE A 1 114 ? 12.048 5.767 -13.138 1.00 97.75 114 ILE A N 1
ATOM 916 C CA . ILE A 1 114 ? 11.240 6.651 -13.983 1.00 97.75 114 ILE A CA 1
ATOM 917 C C . ILE A 1 114 ? 10.546 5.798 -15.053 1.00 97.75 114 ILE A C 1
ATOM 919 O O . ILE A 1 114 ? 11.182 4.980 -15.718 1.00 97.75 114 ILE A O 1
ATOM 923 N N . GLY A 1 115 ? 9.236 5.990 -15.209 1.00 97.88 115 GLY A N 1
ATOM 924 C CA . GLY A 1 115 ? 8.407 5.213 -16.133 1.00 97.88 115 GLY A CA 1
ATOM 925 C C . GLY A 1 115 ? 7.780 3.951 -15.531 1.00 97.88 115 GLY A C 1
ATOM 926 O O . GLY A 1 115 ? 6.969 3.319 -16.213 1.00 97.88 115 GLY A O 1
ATOM 927 N N . SER A 1 116 ? 8.076 3.605 -14.270 1.00 98.50 116 SER A N 1
ATOM 928 C CA . SER A 1 116 ? 7.325 2.574 -13.544 1.00 98.50 116 SER A CA 1
ATOM 929 C C . SER A 1 116 ? 5.830 2.878 -13.584 1.00 98.50 116 SER A C 1
ATOM 931 O O . SER A 1 116 ? 5.379 3.930 -13.128 1.00 98.50 116 SER A O 1
ATOM 933 N N . THR A 1 117 ? 5.060 1.951 -14.149 1.00 98.44 117 THR A N 1
ATOM 934 C CA . THR A 1 117 ? 3.638 2.135 -14.445 1.00 98.44 117 THR A CA 1
ATOM 935 C C . THR A 1 117 ? 2.833 1.011 -13.812 1.00 98.44 117 THR A C 1
ATOM 937 O O . THR A 1 117 ? 2.937 -0.147 -14.219 1.00 98.44 117 THR A O 1
ATOM 940 N N . LEU A 1 118 ? 2.003 1.368 -12.833 1.00 98.44 118 LEU A N 1
ATOM 941 C CA . LEU A 1 118 ? 0.998 0.497 -12.232 1.00 98.44 118 LEU A CA 1
ATOM 942 C C . LEU A 1 118 ? -0.377 0.872 -12.787 1.00 98.44 118 LEU A C 1
ATOM 944 O O . LEU A 1 118 ? -0.798 2.020 -12.672 1.00 98.44 118 LEU A O 1
ATOM 948 N N . ILE A 1 119 ? -1.080 -0.104 -13.358 1.00 98.06 119 ILE A N 1
ATOM 949 C CA . ILE A 1 119 ? -2.469 0.043 -13.797 1.00 98.06 119 ILE A CA 1
ATOM 950 C C . ILE A 1 119 ? -3.320 -0.864 -12.920 1.00 98.06 119 ILE A C 1
ATOM 952 O O . ILE A 1 119 ? -3.122 -2.079 -12.919 1.00 98.06 119 ILE A O 1
ATOM 956 N N . VAL A 1 120 ? -4.267 -0.272 -12.196 1.00 97.38 120 VAL A N 1
ATOM 957 C CA . VAL A 1 120 ? -5.197 -0.979 -11.309 1.00 97.38 120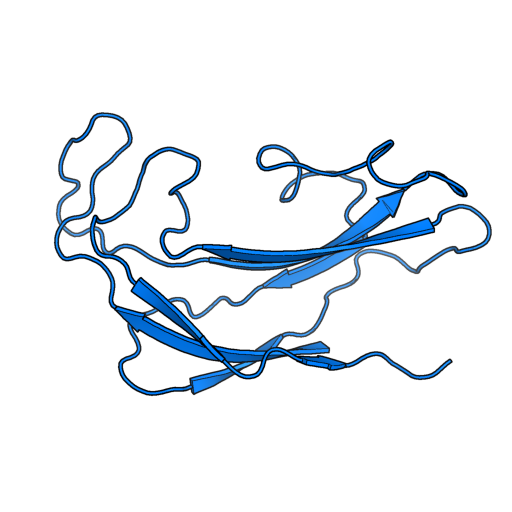 VAL A CA 1
ATOM 958 C C . VAL A 1 120 ? -6.599 -0.908 -11.897 1.00 97.38 120 VAL A C 1
ATOM 960 O O . VAL A 1 120 ? -6.997 0.128 -12.423 1.00 97.38 120 VAL A O 1
ATOM 963 N N . ASP A 1 121 ? -7.339 -2.007 -11.806 1.00 96.44 121 ASP A N 1
ATOM 964 C CA . ASP A 1 121 ? -8.726 -2.099 -12.252 1.00 96.44 121 ASP A CA 1
ATOM 965 C C . ASP A 1 121 ? -9.567 -2.937 -11.270 1.00 96.44 121 ASP A C 1
ATOM 967 O O . ASP A 1 121 ? -9.032 -3.756 -10.516 1.00 96.44 121 ASP A O 1
ATOM 971 N N . GLN A 1 122 ? -10.883 -2.710 -11.275 1.00 95.56 122 GLN A N 1
ATOM 972 C CA . GLN A 1 122 ? -11.898 -3.409 -10.474 1.00 95.56 122 GLN A CA 1
ATOM 973 C C . GLN A 1 122 ? -11.508 -3.605 -8.999 1.00 95.56 122 GLN A C 1
ATOM 975 O O . GLN A 1 122 ? -11.445 -4.730 -8.497 1.00 95.56 122 GLN A O 1
ATOM 980 N N . VAL A 1 123 ? -11.234 -2.500 -8.302 1.00 96.31 123 VAL A N 1
ATOM 981 C CA . VAL A 1 123 ? -10.985 -2.520 -6.855 1.00 96.31 123 VAL A CA 1
ATOM 982 C C . VAL A 1 123 ? -12.306 -2.699 -6.108 1.00 96.31 123 VAL A C 1
ATOM 984 O O . VAL A 1 123 ? -13.231 -1.906 -6.268 1.00 96.31 123 VAL A O 1
ATOM 987 N N . GLU A 1 124 ? -12.375 -3.715 -5.256 1.00 95.88 124 GLU A N 1
ATOM 988 C CA . GLU A 1 124 ? -13.537 -4.048 -4.436 1.00 95.88 124 GLU A CA 1
ATOM 989 C C . GLU A 1 124 ? -13.115 -4.289 -2.981 1.00 95.88 124 GLU A C 1
ATOM 991 O O . GLU A 1 124 ? -12.120 -4.964 -2.699 1.00 95.88 124 GLU A O 1
ATOM 996 N N . ILE A 1 125 ? -13.900 -3.762 -2.039 1.00 94.38 125 ILE A N 1
ATOM 997 C CA . ILE A 1 125 ? -13.782 -4.063 -0.612 1.00 94.38 125 ILE A CA 1
ATOM 998 C C . ILE A 1 125 ? -15.015 -4.852 -0.184 1.00 94.38 125 ILE A C 1
ATOM 1000 O O . ILE A 1 125 ? -16.124 -4.329 -0.136 1.00 94.38 125 ILE A O 1
ATOM 1004 N N . VAL A 1 126 ? -14.800 -6.119 0.155 1.00 92.25 126 VAL A N 1
ATOM 1005 C CA . VAL A 1 126 ? -15.837 -7.015 0.666 1.00 92.25 126 VAL A CA 1
ATOM 1006 C C . VAL A 1 126 ? -15.877 -6.919 2.186 1.00 92.25 126 VAL A C 1
ATOM 1008 O O . VAL A 1 126 ? -14.914 -7.309 2.861 1.00 92.25 126 VAL A O 1
ATOM 1011 N N . CYS A 1 127 ? -16.995 -6.436 2.716 1.00 88.88 127 CYS A N 1
ATOM 1012 C CA . CYS A 1 127 ? -17.273 -6.361 4.148 1.00 88.88 127 CYS A CA 1
ATOM 1013 C C . CYS A 1 127 ? -18.132 -7.550 4.594 1.00 88.88 127 CYS A C 1
ATOM 1015 O O . CYS A 1 127 ? -18.935 -8.072 3.821 1.00 88.88 127 CYS A O 1
ATOM 1017 N N . THR A 1 128 ? -17.975 -7.981 5.844 1.00 80.75 128 THR A N 1
ATOM 1018 C CA . THR A 1 128 ? -18.939 -8.896 6.461 1.00 80.75 128 THR A CA 1
ATOM 1019 C C . THR A 1 128 ? -20.227 -8.132 6.772 1.00 80.75 128 THR A C 1
ATOM 1021 O O . THR A 1 128 ? -20.133 -7.008 7.271 1.00 80.75 128 THR A O 1
ATOM 1024 N N . PRO A 1 129 ? -21.411 -8.701 6.486 1.00 72.62 129 PRO A N 1
ATOM 1025 C CA . PRO A 1 129 ? -22.667 -8.114 6.931 1.00 72.62 129 PRO A CA 1
ATOM 1026 C C . PRO A 1 129 ? -22.712 -8.041 8.463 1.00 72.62 129 PRO A C 1
ATOM 1028 O O . PRO A 1 129 ? -22.122 -8.893 9.133 1.00 72.62 129 PRO A O 1
ATOM 1031 N N . PHE A 1 130 ? -23.400 -7.021 8.973 1.00 56.50 130 PHE A N 1
ATOM 1032 C CA . PHE A 1 130 ? -23.732 -6.863 10.389 1.00 56.50 130 PHE A CA 1
ATOM 1033 C C . PHE A 1 130 ? -24.965 -7.689 10.759 1.00 56.50 130 PHE A C 1
ATOM 1035 O O . PHE A 1 130 ? -25.870 -7.799 9.897 1.00 56.50 130 PHE A O 1
#

Radius of gyration: 16.81 Å; Cα contacts (8 Å, |Δi|>4): 261; chains: 1; bounding box: 46×28×41 Å

Solvent-accessible surface area (backbone atoms only — not comparable to full-atom values): 7536 Å² total; per-residue (Å²): 64,41,34,34,28,37,30,30,45,56,19,92,56,20,25,39,68,82,74,46,76,43,84,98,49,78,43,35,40,38,43,37,35,42,32,28,61,38,62,60,86,63,53,89,82,79,64,80,72,49,98,86,38,65,88,70,47,87,49,55,35,28,42,22,68,60,81,85,44,63,76,30,95,56,80,43,83,46,78,30,63,64,50,64,82,58,84,89,54,74,92,70,30,37,75,50,73,51,78,48,77,40,41,30,60,45,43,92,65,52,20,35,19,73,76,30,41,63,48,76,46,77,76,44,77,52,76,82,84,130

Mean predicted aligned error: 3.45 Å

pLDDT: mean 94.97, std 5.14, range [56.5, 98.5]

Foldseek 3Di:
DKKWKKAWDFAPFWAALVRDTDPPDTFFKWKKKWKFWDFQPQDDVNDDDDPVQRVPPPRTFWMWTDPPRDHGHDIDMDDTDIDGPDDDDNVGTDMDMDIDIGLGHCVVRVIGHPPTDMDMDDIDDDDDDD

Nearest PDB structures (foldseek):
  3hbz-assembly1_A  TM=8.915E-01  e=1.265E-07  Bacteroides thetaiotaomicron VPI-5482
  4jrl-assembly1_A-2  TM=8.964E-01  e=1.950E-07  Bacteroides ovatus ATCC 8483
  4het-assembly1_A  TM=8.946E-01  e=2.173E-07  Bacteroides thetaiotaomicron VPI-5482
  4het-assembly2_B  TM=8.991E-01  e=4.637E-07  Bacteroides thetaiotaomicron VPI-5482
  3s30-assembly1_A  TM=8.010E-01  e=1.044E-06  Phocaeicola vulgatus ATCC 8482

Sequence (130 aa):
MGILYYKYKPGEVYRNSKDIIVPNKVDEFTAYSVIFKVSKGAAGNDEYLDGETILTSDKIIARADLTDTSAQDTYKKFSLKFKYTEEMNYDKYDYKMTIVFASSKNGDFYEGAIGSTLIVDQVEIVCTPF

Secondary structure (DSSP, 8-state):
-EEEEEEEE--SSEE-TTS-B-TTPPP--EEEEEEEEEETT--TTSS---TTTTTT-TTEEEEEE------EEEEEEEEE--EESS---TTTEEEEEEEEEESSTTGGGT-EETT-EEEEEEEEE-PPP-